Protein AF-A0A081D7R1-F1 (afdb_monomer_lite)

Radius of gyration: 16.39 Å; chains: 1; bounding box: 36×34×43 Å

pLDDT: mean 78.3, std 13.68, range [42.81, 93.12]

Structure (mmCIF, N/CA/C/O backbone):
data_AF-A0A081D7R1-F1
#
_entry.id   AF-A0A081D7R1-F1
#
loop_
_atom_site.group_PDB
_atom_site.id
_atom_site.type_symbol
_atom_site.label_atom_id
_atom_site.label_alt_id
_atom_site.label_comp_id
_atom_site.label_asym_id
_atom_site.label_entity_id
_atom_site.label_seq_id
_atom_site.pdbx_PDB_ins_code
_atom_site.Cartn_x
_atom_site.Cartn_y
_atom_site.Cartn_z
_atom_site.occupancy
_atom_site.B_iso_or_equiv
_atom_site.auth_seq_id
_atom_site.auth_comp_id
_atom_site.auth_asym_id
_atom_site.auth_atom_id
_atom_site.pdbx_PDB_model_num
ATOM 1 N N . MET A 1 1 ? 10.342 -3.422 -23.178 1.00 48.56 1 MET A N 1
ATOM 2 C CA . MET A 1 1 ? 8.946 -3.337 -22.702 1.00 48.56 1 MET A CA 1
ATOM 3 C C . MET A 1 1 ? 8.989 -3.183 -21.200 1.00 48.56 1 MET A C 1
ATOM 5 O O . MET A 1 1 ? 9.803 -3.851 -20.579 1.00 48.56 1 MET A O 1
ATOM 9 N N . THR A 1 2 ? 8.182 -2.284 -20.648 1.00 60.28 2 THR A N 1
ATOM 10 C CA . THR A 1 2 ? 8.128 -2.038 -19.205 1.00 60.28 2 THR A CA 1
ATOM 11 C C . THR A 1 2 ? 6.995 -2.868 -18.623 1.00 60.28 2 THR A C 1
ATOM 13 O O . THR A 1 2 ? 5.867 -2.760 -19.097 1.00 60.28 2 THR A O 1
ATOM 16 N N . ILE A 1 3 ? 7.300 -3.715 -17.644 1.00 65.94 3 ILE A N 1
ATOM 17 C CA . ILE A 1 3 ? 6.294 -4.474 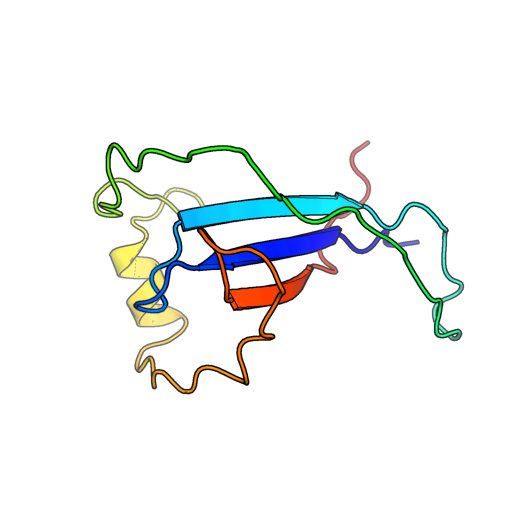-16.897 1.00 65.94 3 ILE A CA 1
ATOM 18 C C . ILE A 1 3 ? 5.798 -3.544 -15.786 1.00 65.94 3 ILE A C 1
ATOM 20 O O . ILE A 1 3 ? 6.608 -3.171 -14.934 1.00 65.94 3 ILE A O 1
ATOM 24 N N . PRO A 1 4 ? 4.526 -3.109 -15.792 1.00 75.31 4 PRO A N 1
ATOM 25 C CA . PRO A 1 4 ? 4.030 -2.261 -14.725 1.00 75.31 4 PRO A CA 1
ATOM 26 C C . PRO A 1 4 ? 3.907 -3.083 -13.442 1.00 75.31 4 PRO A C 1
ATOM 28 O O . PRO A 1 4 ? 3.397 -4.208 -13.433 1.00 75.31 4 PRO A O 1
ATOM 31 N N . GLN A 1 5 ? 4.377 -2.497 -12.349 1.00 83.62 5 GLN A N 1
ATOM 32 C CA . GLN A 1 5 ? 4.140 -3.009 -11.011 1.00 83.62 5 GLN A CA 1
ATOM 33 C C . GLN A 1 5 ? 2.856 -2.374 -10.483 1.00 83.62 5 GLN A C 1
ATOM 35 O O . GLN A 1 5 ? 2.720 -1.153 -10.456 1.00 83.62 5 GLN A O 1
ATOM 40 N N . LEU A 1 6 ? 1.911 -3.203 -10.066 1.00 85.81 6 LEU A N 1
ATOM 41 C CA . LEU A 1 6 ? 0.748 -2.797 -9.298 1.00 85.81 6 LEU A CA 1
ATOM 42 C C . LEU A 1 6 ? 1.130 -2.781 -7.817 1.00 85.81 6 LEU A C 1
ATOM 44 O O . LEU A 1 6 ? 1.679 -3.756 -7.310 1.00 85.81 6 LEU A O 1
ATOM 48 N N . ILE A 1 7 ? 0.840 -1.680 -7.138 1.00 90.00 7 ILE A N 1
ATOM 49 C CA . ILE A 1 7 ? 1.002 -1.509 -5.697 1.00 90.00 7 ILE A CA 1
ATOM 50 C C . ILE A 1 7 ? -0.398 -1.450 -5.093 1.00 90.00 7 ILE A C 1
ATOM 52 O O . ILE A 1 7 ? -1.229 -0.643 -5.520 1.00 90.00 7 ILE A O 1
ATOM 56 N N . ILE A 1 8 ? -0.654 -2.309 -4.108 1.00 91.19 8 ILE A N 1
ATOM 57 C CA . ILE A 1 8 ? -1.929 -2.386 -3.397 1.00 91.19 8 ILE A CA 1
ATOM 58 C C . ILE A 1 8 ? -1.686 -1.992 -1.950 1.00 91.19 8 ILE A C 1
ATOM 60 O O . ILE A 1 8 ? -0.967 -2.667 -1.221 1.00 91.19 8 ILE A O 1
ATOM 64 N N . SER A 1 9 ? -2.290 -0.888 -1.533 1.00 93.00 9 SER A N 1
ATOM 65 C CA . SER A 1 9 ? -2.241 -0.425 -0.148 1.00 93.00 9 SER A CA 1
ATOM 66 C C . SER A 1 9 ? -3.541 -0.783 0.561 1.00 93.00 9 SER A C 1
ATOM 68 O O . SER A 1 9 ? -4.611 -0.474 0.039 1.00 93.00 9 SER A O 1
ATOM 70 N N . TYR A 1 10 ? -3.444 -1.394 1.739 1.00 93.12 10 TYR A N 1
ATOM 71 C CA . TYR A 1 10 ? -4.569 -1.804 2.579 1.00 93.12 10 TYR A CA 1
ATOM 72 C C . TYR A 1 10 ? -4.682 -0.885 3.790 1.00 93.12 10 TYR A C 1
ATOM 74 O O . TYR A 1 10 ? -3.677 -0.581 4.441 1.00 93.12 10 TYR A O 1
ATOM 82 N N . PHE A 1 11 ? -5.907 -0.465 4.098 1.00 92.25 11 PHE A N 1
ATOM 83 C CA . PHE A 1 11 ? -6.181 0.475 5.174 1.00 92.25 11 PHE A CA 1
ATOM 84 C C . PHE A 1 11 ? -7.229 -0.061 6.146 1.00 92.25 11 PHE A C 1
ATOM 86 O O . PHE A 1 11 ? -8.174 -0.748 5.752 1.00 92.25 11 PHE A O 1
ATOM 93 N N . ASP A 1 12 ? -7.063 0.298 7.417 1.00 91.12 12 ASP A N 1
ATOM 94 C CA . ASP A 1 12 ? -8.021 -0.006 8.480 1.00 91.12 12 ASP A CA 1
ATOM 95 C C . ASP A 1 12 ? -9.308 0.840 8.365 1.00 91.12 12 ASP A C 1
ATOM 97 O O . ASP A 1 12 ? -9.458 1.701 7.492 1.00 91.12 12 ASP A O 1
ATOM 101 N N . GLN A 1 13 ? -10.248 0.638 9.292 1.00 91.31 13 GLN A N 1
ATOM 102 C CA . GLN A 1 13 ? -11.503 1.400 9.368 1.00 91.31 13 GLN A CA 1
ATOM 103 C C . GLN A 1 13 ? -11.301 2.921 9.500 1.00 91.31 13 GLN A C 1
ATOM 105 O O . GLN A 1 13 ? -12.149 3.698 9.056 1.00 91.31 13 GLN A O 1
ATOM 110 N N . ASN A 1 14 ? -10.170 3.341 10.068 1.00 91.00 14 ASN A N 1
ATOM 111 C CA . ASN A 1 14 ? -9.789 4.735 10.278 1.00 91.00 14 ASN A CA 1
ATOM 112 C C . ASN A 1 14 ? -8.992 5.317 9.097 1.00 91.00 14 ASN A C 1
ATOM 114 O O . ASN A 1 14 ? -8.592 6.479 9.150 1.00 91.00 14 ASN A O 1
ATOM 118 N N . LYS A 1 15 ? -8.804 4.544 8.016 1.00 89.31 15 LYS A N 1
ATOM 119 C CA . LYS A 1 15 ? -8.016 4.895 6.825 1.00 89.31 15 LYS A CA 1
ATOM 120 C C . LYS A 1 15 ? -6.516 5.059 7.108 1.00 89.31 15 LYS A C 1
ATOM 122 O O . LYS A 1 15 ? -5.828 5.771 6.375 1.00 89.31 15 LYS A O 1
ATOM 127 N N . ASN A 1 16 ? -5.992 4.385 8.129 1.00 90.06 16 ASN A N 1
ATOM 128 C CA . ASN A 1 16 ? -4.553 4.266 8.353 1.00 90.06 16 ASN A CA 1
ATOM 129 C C . ASN A 1 16 ? -3.979 3.158 7.471 1.00 90.06 16 ASN A C 1
ATOM 131 O O . ASN A 1 16 ? -4.596 2.106 7.326 1.00 90.06 16 ASN A O 1
ATOM 135 N N . LEU A 1 17 ? -2.797 3.383 6.894 1.00 89.56 17 LEU A N 1
ATOM 136 C CA . LEU A 1 17 ? -2.095 2.368 6.108 1.00 89.56 17 LEU A CA 1
ATOM 137 C C . LEU A 1 17 ? -1.614 1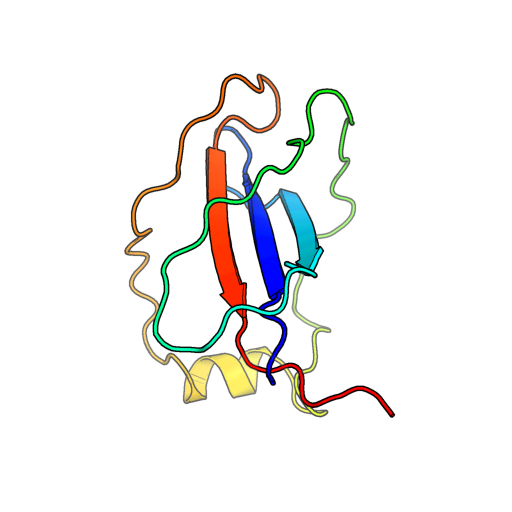.242 7.031 1.00 89.56 17 LEU A C 1
ATOM 139 O O . LEU A 1 17 ? -0.866 1.507 7.970 1.00 89.56 17 LEU A O 1
ATOM 143 N N . VAL A 1 18 ? -2.010 0.005 6.734 1.00 91.81 18 VAL A N 1
ATOM 144 C CA . VAL A 1 18 ? -1.624 -1.183 7.514 1.00 91.81 18 VAL A CA 1
ATOM 145 C C . VAL A 1 18 ? -0.635 -2.054 6.750 1.00 91.81 18 VAL A C 1
ATOM 147 O O . VAL A 1 18 ? 0.319 -2.568 7.329 1.00 91.81 18 VAL A O 1
ATOM 150 N N . TRP A 1 19 ? -0.846 -2.212 5.443 1.00 92.31 19 TRP A N 1
ATOM 151 C CA . TRP A 1 19 ? -0.039 -3.103 4.618 1.00 92.31 19 TRP A CA 1
ATOM 152 C C . TRP A 1 19 ? 0.093 -2.597 3.192 1.00 92.31 19 TRP A C 1
ATOM 154 O O . TRP A 1 19 ? -0.801 -1.930 2.667 1.00 92.31 19 TRP A O 1
ATOM 164 N N . VAL A 1 20 ? 1.208 -2.952 2.562 1.00 91.06 20 VAL A N 1
ATOM 165 C CA . VAL A 1 20 ? 1.454 -2.713 1.144 1.00 91.06 20 VAL A CA 1
ATOM 166 C C . VAL A 1 20 ? 1.885 -4.026 0.517 1.00 91.06 20 VAL A C 1
ATOM 168 O O . VAL A 1 20 ? 2.869 -4.627 0.937 1.00 91.06 20 VAL A O 1
ATOM 171 N N . ASP A 1 21 ? 1.151 -4.438 -0.506 1.00 90.62 21 ASP A N 1
ATOM 172 C CA . ASP A 1 21 ? 1.478 -5.579 -1.347 1.00 90.62 21 ASP A CA 1
ATOM 173 C C . ASP A 1 21 ? 1.825 -5.107 -2.766 1.00 90.62 21 ASP A C 1
ATOM 175 O O . ASP A 1 21 ? 1.527 -3.971 -3.158 1.00 90.62 21 ASP A O 1
ATOM 179 N N . TYR A 1 22 ? 2.462 -5.971 -3.549 1.00 88.88 22 TYR A N 1
ATOM 180 C CA . TYR A 1 22 ? 2.810 -5.677 -4.930 1.00 88.88 22 TYR A CA 1
ATOM 181 C C . TYR A 1 22 ? 2.583 -6.872 -5.852 1.00 88.88 22 TYR A C 1
ATOM 183 O O . TYR A 1 22 ? 2.826 -8.023 -5.506 1.00 88.88 22 TYR A O 1
ATOM 191 N N . ASN A 1 23 ? 2.177 -6.584 -7.086 1.00 85.38 23 ASN A N 1
ATOM 192 C CA . ASN A 1 23 ? 2.028 -7.587 -8.130 1.00 85.38 23 ASN A CA 1
ATOM 193 C C . ASN A 1 23 ? 2.603 -7.064 -9.450 1.00 85.38 23 ASN A C 1
ATOM 195 O O . ASN A 1 23 ? 2.364 -5.925 -9.843 1.00 85.38 23 ASN A O 1
ATOM 199 N N . PHE A 1 24 ? 3.374 -7.894 -10.145 1.00 80.94 24 PHE A N 1
ATOM 200 C CA . PHE A 1 24 ? 3.837 -7.589 -11.492 1.00 80.94 24 PHE A CA 1
ATOM 201 C C . PHE A 1 24 ? 2.807 -8.063 -12.508 1.00 80.94 24 PHE A C 1
ATOM 203 O O . PHE A 1 24 ? 2.525 -9.258 -12.597 1.00 80.94 24 PHE A O 1
ATOM 210 N N . VAL A 1 25 ? 2.3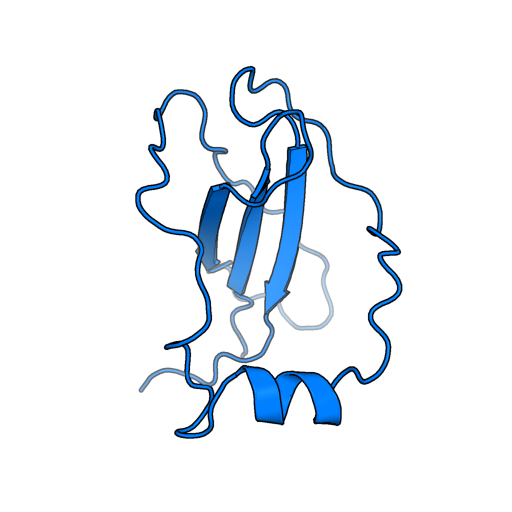12 -7.151 -13.343 1.00 76.19 25 VAL A N 1
ATOM 211 C CA . VAL A 1 25 ? 1.436 -7.524 -14.458 1.00 76.19 25 VAL A CA 1
ATOM 212 C C . VAL A 1 25 ? 2.307 -8.133 -15.557 1.00 76.19 25 VAL A C 1
ATOM 214 O O . VAL A 1 25 ? 2.820 -7.431 -16.424 1.00 76.19 25 VAL A O 1
ATOM 217 N N . LYS A 1 26 ? 2.545 -9.448 -15.461 1.00 67.50 26 LYS A N 1
ATOM 218 C CA . LYS A 1 26 ? 3.507 -10.196 -16.294 1.00 67.50 26 LYS A CA 1
ATOM 219 C C . LYS A 1 26 ? 3.163 -10.203 -17.782 1.00 67.50 26 LYS A C 1
ATOM 221 O O . LYS A 1 26 ? 4.062 -10.379 -18.604 1.00 67.50 26 LYS A O 1
ATOM 226 N N . ASP A 1 27 ? 1.897 -10.007 -18.129 1.00 62.81 27 ASP A N 1
ATOM 227 C CA . ASP A 1 27 ? 1.477 -9.995 -19.520 1.00 62.81 27 ASP A CA 1
ATOM 228 C C . ASP A 1 27 ? 1.980 -8.727 -20.204 1.00 62.81 27 ASP A C 1
ATOM 230 O O . ASP A 1 27 ? 1.589 -7.601 -19.895 1.00 62.81 27 ASP A O 1
ATOM 234 N N . ALA A 1 28 ? 2.910 -8.930 -21.134 1.00 53.78 28 ALA A N 1
ATOM 235 C CA . ALA A 1 28 ? 3.555 -7.869 -21.877 1.00 53.78 28 ALA A CA 1
ATOM 236 C C . ALA A 1 28 ? 2.536 -7.166 -22.788 1.00 53.78 28 ALA A C 1
ATOM 238 O O . ALA A 1 28 ? 2.276 -7.572 -23.923 1.00 53.78 28 ALA A O 1
ATOM 239 N N . VAL A 1 29 ? 1.951 -6.085 -22.284 1.00 56.44 29 VAL A N 1
ATOM 240 C CA . VAL A 1 29 ? 1.033 -5.236 -23.037 1.00 56.44 29 VAL A CA 1
ATOM 241 C C . VAL A 1 29 ? 1.820 -4.480 -24.109 1.00 56.44 29 VAL A C 1
ATOM 243 O O . VAL A 1 29 ? 2.744 -3.719 -23.815 1.00 56.44 29 VAL A O 1
ATOM 246 N N . ARG A 1 30 ? 1.425 -4.629 -25.383 1.00 58.91 30 ARG A N 1
ATOM 247 C CA . ARG A 1 30 ? 1.802 -3.640 -26.406 1.00 58.91 30 ARG A CA 1
ATOM 248 C C . ARG A 1 30 ? 1.278 -2.280 -25.923 1.00 58.91 30 ARG A C 1
ATOM 250 O O . ARG A 1 30 ? 0.079 -2.216 -25.662 1.00 58.91 30 ARG A O 1
ATOM 257 N N . PRO A 1 31 ? 2.085 -1.203 -25.874 1.00 55.53 31 PRO A N 1
ATOM 258 C CA . PRO A 1 31 ? 1.739 0.073 -25.221 1.00 55.53 31 PRO A CA 1
ATOM 259 C C . PRO A 1 31 ? 0.386 0.719 -25.588 1.00 55.53 31 PRO A C 1
ATOM 261 O O . PRO A 1 31 ? -0.050 1.646 -24.918 1.00 55.53 31 PRO A O 1
ATOM 264 N N . GLN A 1 32 ? -0.282 0.258 -26.650 1.00 55.12 32 GLN A N 1
ATOM 265 C CA . GLN A 1 32 ? -1.535 0.795 -27.184 1.00 55.12 32 GLN A CA 1
ATOM 266 C C . GLN A 1 32 ? -2.812 0.011 -26.808 1.00 55.12 32 GLN A C 1
ATOM 268 O O . GLN A 1 32 ? -3.877 0.345 -27.323 1.00 55.12 32 GLN A O 1
ATOM 273 N N . ARG A 1 33 ? -2.773 -1.020 -25.945 1.00 60.94 33 ARG A N 1
ATOM 274 C CA . ARG A 1 33 ? -3.993 -1.754 -25.534 1.00 60.94 33 ARG A CA 1
ATOM 275 C C . ARG A 1 33 ? -4.225 -1.740 -24.025 1.00 60.94 33 ARG A C 1
ATOM 277 O O . ARG A 1 33 ? -3.311 -1.975 -23.250 1.00 60.94 33 ARG A O 1
ATOM 284 N N . LYS A 1 34 ? -5.478 -1.507 -23.620 1.00 68.44 34 LYS A N 1
ATOM 285 C CA . LYS A 1 34 ? -5.942 -1.749 -22.247 1.00 68.44 34 LYS A CA 1
ATOM 286 C C . LYS A 1 34 ? -6.079 -3.259 -22.047 1.00 68.44 34 LYS A C 1
ATOM 288 O O . LYS A 1 34 ? -6.636 -3.928 -22.916 1.00 68.44 34 LYS A O 1
ATOM 293 N N . GLN A 1 35 ? -5.584 -3.773 -20.930 1.00 69.50 35 GLN A N 1
ATOM 294 C CA . GLN A 1 35 ? -5.704 -5.178 -20.555 1.00 69.50 35 GLN A CA 1
ATOM 295 C C . GLN A 1 35 ? -6.304 -5.274 -19.150 1.00 69.50 35 GLN A C 1
ATOM 297 O O . GLN A 1 35 ? -5.953 -4.491 -18.268 1.00 69.50 35 GLN A O 1
ATOM 302 N N . ASN A 1 36 ? -7.217 -6.228 -18.972 1.00 78.38 36 ASN A N 1
ATOM 303 C CA . ASN A 1 36 ? -7.754 -6.578 -17.664 1.00 78.38 36 ASN A CA 1
ATOM 304 C C . ASN A 1 36 ? -6.729 -7.424 -16.904 1.00 78.38 36 ASN A C 1
ATOM 306 O O . ASN A 1 36 ? -5.993 -8.205 -17.507 1.00 78.38 36 ASN A O 1
ATOM 310 N N . PHE A 1 37 ? -6.707 -7.286 -15.587 1.00 78.75 37 PHE A N 1
ATOM 311 C CA . PHE A 1 37 ? -5.897 -8.109 -14.702 1.00 78.75 37 PHE A CA 1
ATOM 312 C C . PHE A 1 37 ? -6.755 -8.570 -13.530 1.00 78.75 37 PHE A C 1
ATOM 314 O O . PHE A 1 37 ? -7.720 -7.903 -13.154 1.00 78.75 37 PHE A O 1
ATOM 321 N N . GLU A 1 38 ? -6.371 -9.699 -12.954 1.00 82.94 38 GLU A N 1
ATOM 322 C CA . GLU A 1 38 ? -6.987 -10.259 -11.761 1.00 82.94 38 GLU A CA 1
ATOM 323 C C . GLU A 1 38 ? -5.914 -10.409 -10.686 1.00 82.94 38 GLU A C 1
ATOM 325 O O . GLU A 1 38 ? -4.755 -10.718 -10.974 1.00 82.94 38 GLU A O 1
ATOM 330 N N . PHE A 1 39 ? -6.291 -10.150 -9.441 1.00 83.38 39 PHE A N 1
ATOM 331 C CA . PHE A 1 39 ? -5.429 -10.337 -8.286 1.00 83.38 39 PHE A CA 1
ATOM 332 C C . PHE A 1 39 ? -6.291 -10.696 -7.080 1.00 83.38 39 PHE A C 1
ATOM 334 O O . PHE A 1 39 ? -7.401 -10.187 -6.925 1.00 83.38 39 PHE A O 1
ATOM 341 N N . ASN A 1 40 ? -5.769 -11.574 -6.230 1.00 86.69 40 ASN A N 1
ATOM 342 C CA . ASN A 1 40 ? -6.437 -11.937 -4.991 1.00 86.69 40 ASN A CA 1
ATOM 343 C C . ASN A 1 40 ? -6.109 -10.886 -3.934 1.00 86.69 40 ASN A C 1
ATOM 345 O O . ASN A 1 40 ? -4.939 -10.593 -3.689 1.00 86.69 40 ASN A O 1
ATOM 349 N N . LEU A 1 41 ? -7.149 -10.316 -3.332 1.00 87.00 41 LEU A N 1
ATOM 350 C CA . LEU A 1 41 ? -7.000 -9.430 -2.188 1.00 87.00 41 LEU A CA 1
ATOM 351 C C . LEU A 1 41 ? -6.660 -10.237 -0.937 1.00 87.00 41 LEU A C 1
ATOM 353 O O . LEU A 1 41 ? -7.053 -11.395 -0.798 1.00 87.00 41 LEU A O 1
ATOM 357 N N . LEU A 1 42 ? -5.977 -9.587 -0.002 1.00 84.75 42 LEU A N 1
ATOM 358 C CA . LEU A 1 42 ? -5.825 -10.098 1.352 1.00 84.75 42 LEU A CA 1
ATOM 359 C C . LEU A 1 42 ? -7.216 -10.243 1.989 1.00 84.75 42 LEU A C 1
ATOM 361 O O . LEU A 1 42 ? -7.990 -9.285 1.964 1.00 84.75 42 LEU A O 1
ATOM 365 N N . THR A 1 43 ? -7.537 -11.406 2.557 1.00 75.69 43 THR A N 1
ATOM 366 C CA . THR A 1 43 ? -8.823 -11.657 3.235 1.00 75.69 43 THR A CA 1
ATOM 367 C C . THR A 1 43 ? -8.648 -11.789 4.747 1.00 75.69 43 THR A C 1
ATOM 369 O O . THR A 1 43 ? -9.190 -10.972 5.484 1.00 75.69 43 THR A O 1
ATOM 372 N N . ASP A 1 44 ? -7.824 -12.736 5.209 1.00 71.19 44 ASP A N 1
ATOM 373 C CA . ASP A 1 44 ? -7.903 -13.230 6.598 1.00 71.19 44 ASP A CA 1
ATOM 374 C C . ASP A 1 44 ? -6.582 -13.164 7.385 1.00 71.19 44 ASP A C 1
ATOM 376 O O . ASP A 1 44 ? -6.449 -13.776 8.444 1.00 71.19 44 ASP A O 1
ATOM 380 N N . ALA A 1 45 ? -5.575 -12.449 6.881 1.00 78.44 45 ALA A N 1
ATOM 381 C CA . ALA A 1 45 ? -4.322 -12.281 7.611 1.00 78.44 45 ALA A CA 1
ATOM 382 C C . ALA A 1 45 ? -4.451 -11.143 8.627 1.00 78.44 45 ALA A C 1
ATOM 384 O O . ALA A 1 45 ? -4.615 -9.987 8.242 1.00 78.44 45 ALA A O 1
ATOM 385 N N . GLU A 1 46 ? -4.333 -11.451 9.915 1.00 83.56 46 GLU A N 1
ATOM 386 C CA . GLU A 1 46 ? -4.230 -10.422 10.945 1.00 83.56 46 GLU A CA 1
ATOM 387 C C . GLU A 1 46 ? -2.824 -9.805 10.91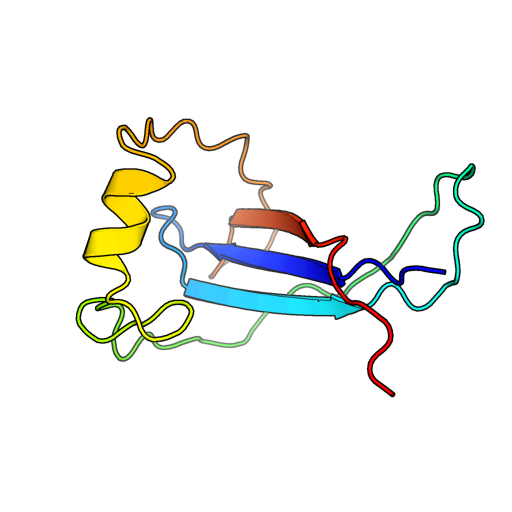9 1.00 83.56 46 GLU A C 1
ATOM 389 O O . GLU A 1 46 ? -1.820 -10.456 11.213 1.00 83.56 46 GLU A O 1
ATOM 394 N N . ILE A 1 47 ? -2.750 -8.535 10.531 1.00 88.44 47 ILE A N 1
ATOM 395 C CA . ILE A 1 47 ? -1.512 -7.759 10.487 1.00 88.44 47 ILE A CA 1
ATOM 396 C C . ILE A 1 47 ? -1.413 -6.925 11.755 1.00 88.44 47 ILE A C 1
ATOM 398 O O . ILE A 1 47 ? -2.183 -5.985 11.962 1.00 88.44 47 ILE A O 1
ATOM 402 N N . ASN A 1 48 ? -0.419 -7.250 12.578 1.00 88.12 48 ASN A N 1
ATOM 403 C CA . ASN A 1 48 ? -0.080 -6.478 13.761 1.00 88.12 48 ASN A CA 1
ATOM 404 C C . ASN A 1 48 ? 1.013 -5.450 13.430 1.00 88.12 48 ASN A C 1
ATOM 406 O O . ASN A 1 48 ? 2.148 -5.811 13.105 1.00 88.12 48 ASN A O 1
ATOM 410 N N . VAL A 1 49 ? 0.677 -4.163 13.517 1.00 86.62 49 VAL A N 1
ATOM 411 C CA . VAL A 1 49 ? 1.627 -3.070 13.281 1.00 86.62 49 VAL A CA 1
ATOM 412 C C . VAL A 1 49 ? 2.500 -2.892 14.521 1.00 86.62 49 VAL A C 1
ATOM 414 O O . VAL A 1 49 ? 2.060 -2.352 15.531 1.00 86.62 49 VAL A O 1
ATOM 417 N N . LEU A 1 50 ? 3.761 -3.318 14.436 1.00 89.69 50 LEU A N 1
ATOM 418 C CA . LEU A 1 50 ? 4.719 -3.178 15.540 1.00 89.69 50 LEU A CA 1
ATOM 419 C C . LEU A 1 50 ? 5.240 -1.742 15.692 1.00 89.69 50 LEU A C 1
ATOM 421 O O . LEU A 1 50 ? 5.524 -1.295 16.801 1.00 89.69 50 LEU A O 1
ATOM 425 N N . ASN A 1 51 ? 5.414 -1.034 14.574 1.00 87.94 51 ASN A N 1
ATOM 426 C CA . ASN A 1 51 ? 5.944 0.325 14.528 1.00 87.94 51 ASN A CA 1
ATOM 427 C C . ASN A 1 51 ? 5.553 0.987 13.191 1.00 87.94 51 ASN A C 1
ATOM 429 O O . ASN A 1 51 ? 5.608 0.338 12.147 1.00 87.94 51 ASN A O 1
ATOM 433 N N . ASN A 1 52 ? 5.159 2.261 13.221 1.00 86.19 52 ASN A N 1
ATOM 434 C CA . ASN A 1 52 ? 4.816 3.073 12.046 1.00 86.19 52 ASN A CA 1
ATOM 435 C C . ASN A 1 52 ? 5.625 4.386 11.954 1.00 86.19 52 ASN A C 1
ATOM 437 O O . ASN A 1 52 ? 5.297 5.264 11.154 1.00 86.19 52 ASN A O 1
ATOM 441 N N . ASP A 1 53 ? 6.664 4.534 12.775 1.00 89.44 53 ASP A N 1
ATOM 442 C CA . ASP A 1 53 ? 7.565 5.677 12.778 1.00 89.44 53 ASP A CA 1
ATOM 443 C C . ASP A 1 53 ? 8.462 5.663 11.533 1.00 89.44 53 ASP A C 1
ATOM 445 O O . ASP A 1 53 ? 9.093 4.665 11.185 1.00 89.44 53 ASP A O 1
ATOM 449 N N . MET A 1 54 ? 8.534 6.816 10.870 1.00 86.06 54 MET A N 1
ATOM 450 C CA . MET A 1 54 ? 9.343 7.033 9.672 1.00 86.06 54 MET A CA 1
ATOM 451 C C . MET A 1 54 ? 10.596 7.878 9.941 1.00 86.06 54 MET A C 1
ATOM 453 O O . MET A 1 54 ? 11.257 8.302 8.988 1.00 86.06 54 MET A O 1
ATOM 457 N N . SER A 1 55 ? 10.917 8.165 11.208 1.00 87.50 55 SER A N 1
ATOM 458 C CA . SER A 1 55 ? 12.082 8.964 11.618 1.00 87.50 55 SER A CA 1
ATOM 459 C C . SER A 1 55 ? 13.398 8.437 11.036 1.00 87.50 55 SER A C 1
ATOM 461 O O . SER A 1 55 ? 14.228 9.223 10.583 1.00 87.50 55 SER A O 1
ATOM 463 N N . ASN A 1 56 ? 13.535 7.111 10.958 1.00 87.50 56 ASN A N 1
ATOM 464 C CA . ASN A 1 56 ? 14.714 6.411 10.446 1.00 87.50 56 ASN A CA 1
ATOM 465 C C . ASN A 1 56 ? 14.525 5.862 9.020 1.00 87.50 56 ASN A C 1
ATOM 467 O O . ASN A 1 56 ? 15.203 4.918 8.615 1.00 87.50 56 ASN A O 1
ATOM 471 N N . CYS A 1 57 ? 13.601 6.428 8.239 1.00 86.62 57 CYS A N 1
ATOM 472 C CA . CYS A 1 57 ? 13.462 6.096 6.823 1.00 86.62 57 CYS A CA 1
ATOM 473 C C . CYS A 1 57 ? 14.344 7.013 5.969 1.00 86.62 57 CYS A C 1
ATOM 475 O O . CYS A 1 57 ? 14.317 8.236 6.125 1.00 86.62 57 CYS A O 1
ATOM 477 N N . TYR A 1 58 ? 15.068 6.431 5.012 1.00 87.62 58 TYR A N 1
ATOM 478 C CA . TYR A 1 58 ? 15.967 7.157 4.116 1.00 87.62 58 TYR A CA 1
ATOM 479 C C . TYR A 1 58 ? 15.595 6.903 2.656 1.00 87.62 58 TYR A C 1
ATOM 481 O O . TYR A 1 58 ? 15.321 5.772 2.261 1.00 87.62 58 TYR A O 1
ATOM 489 N N . VAL A 1 59 ? 15.617 7.958 1.845 1.00 80.88 59 VAL A N 1
ATOM 490 C CA . VAL A 1 59 ? 15.393 7.906 0.397 1.00 80.88 59 VAL A CA 1
ATOM 491 C C . VAL A 1 59 ? 16.690 8.319 -0.283 1.00 80.88 59 VAL A C 1
ATOM 493 O O . VAL A 1 59 ? 17.139 9.453 -0.126 1.00 80.88 59 VAL A O 1
ATOM 496 N N . ASN A 1 60 ? 17.316 7.394 -1.015 1.00 83.06 60 ASN A N 1
ATOM 497 C CA . ASN A 1 60 ? 18.613 7.605 -1.675 1.00 83.06 60 ASN A CA 1
ATOM 498 C C . ASN A 1 60 ? 19.701 8.156 -0.728 1.00 83.06 60 ASN A C 1
ATOM 500 O O . ASN A 1 60 ? 20.477 9.031 -1.100 1.00 83.06 60 ASN A O 1
ATOM 504 N N . GLY A 1 61 ? 19.729 7.666 0.517 1.00 86.62 61 GLY A N 1
ATOM 505 C CA . GLY A 1 61 ? 20.701 8.072 1.540 1.00 86.62 61 GLY A CA 1
ATOM 506 C C . GLY A 1 61 ? 20.366 9.367 2.288 1.00 86.62 61 GLY A C 1
ATOM 507 O O . GLY A 1 61 ? 21.091 9.729 3.209 1.00 86.62 61 GLY A O 1
ATOM 508 N N . LEU A 1 62 ? 19.270 10.051 1.946 1.00 86.62 62 LEU A N 1
ATOM 509 C CA . LEU A 1 62 ? 18.818 11.254 2.648 1.00 86.62 62 LEU A CA 1
ATOM 510 C C . LEU A 1 62 ? 17.647 10.943 3.586 1.00 86.62 62 LEU A C 1
ATOM 512 O O . LEU A 1 62 ? 16.787 10.139 3.213 1.00 86.62 62 LEU A O 1
ATOM 516 N N . PRO A 1 63 ? 17.559 11.587 4.767 1.00 88.69 63 PRO A N 1
ATOM 517 C CA . PRO A 1 63 ? 16.411 11.436 5.651 1.00 88.69 63 PRO A CA 1
ATOM 518 C C . PRO A 1 63 ? 15.102 11.743 4.920 1.00 88.69 63 PRO A C 1
ATOM 520 O O . PRO A 1 63 ? 14.972 12.765 4.240 1.00 88.69 63 PRO A O 1
ATOM 523 N N . ASN A 1 64 ? 14.103 10.876 5.085 1.00 85.38 64 ASN A N 1
ATOM 524 C CA . ASN A 1 64 ? 12.805 11.023 4.429 1.00 85.38 64 ASN A CA 1
ATOM 525 C C . ASN A 1 64 ? 12.151 12.381 4.741 1.00 85.38 64 ASN A C 1
ATOM 527 O O . ASN A 1 64 ? 11.528 12.974 3.864 1.00 85.38 64 ASN A O 1
ATOM 531 N N . GLN A 1 65 ? 12.335 12.915 5.953 1.00 84.31 65 GLN A N 1
ATOM 532 C CA . GLN A 1 65 ? 11.803 14.227 6.338 1.00 84.31 65 GLN A CA 1
ATOM 533 C C . GLN A 1 65 ? 12.331 15.372 5.455 1.00 84.31 65 GLN A C 1
ATOM 535 O O . GLN A 1 65 ? 11.565 16.265 5.084 1.00 84.31 65 GLN A O 1
ATOM 540 N N . ASP A 1 66 ? 13.611 15.333 5.080 1.00 83.56 66 ASP A N 1
ATOM 541 C CA . ASP A 1 66 ? 14.244 16.372 4.261 1.00 83.56 66 ASP A CA 1
ATOM 542 C C . ASP A 1 66 ? 13.781 16.299 2.806 1.00 83.56 66 ASP A C 1
ATOM 544 O O . ASP A 1 66 ? 13.562 17.323 2.153 1.00 83.56 66 ASP A O 1
ATOM 548 N N . VAL A 1 67 ? 13.598 15.078 2.300 1.00 80.19 67 VAL A N 1
ATOM 549 C CA . VAL A 1 67 ? 13.088 14.828 0.947 1.00 80.19 67 VAL A CA 1
ATOM 550 C C . VAL A 1 67 ? 11.604 15.184 0.857 1.00 80.19 67 VAL A C 1
ATOM 552 O O . VAL A 1 67 ? 11.191 15.860 -0.086 1.00 80.19 67 VAL A O 1
ATOM 555 N N . ALA A 1 68 ? 10.800 14.811 1.855 1.00 78.88 68 ALA A N 1
ATOM 556 C CA . ALA A 1 68 ? 9.359 15.049 1.873 1.00 78.88 68 ALA A CA 1
ATOM 557 C C . ALA A 1 68 ? 9.011 16.539 1.742 1.00 78.88 68 ALA A C 1
ATOM 559 O O . ALA A 1 68 ? 8.138 16.887 0.946 1.00 78.88 68 ALA A O 1
ATOM 560 N N . LYS A 1 69 ? 9.737 17.414 2.454 1.00 76.62 69 LYS A N 1
ATOM 561 C CA . LYS A 1 69 ? 9.557 18.876 2.384 1.00 76.62 69 LYS A CA 1
ATOM 562 C C . LYS A 1 69 ? 9.855 19.448 0.997 1.00 76.62 69 LYS A C 1
ATOM 564 O O . LYS A 1 69 ? 9.228 20.423 0.600 1.00 76.62 69 LYS A O 1
ATOM 569 N N . LYS A 1 70 ? 10.809 18.860 0.268 1.00 77.81 70 LYS A N 1
ATOM 570 C CA . LYS A 1 70 ? 11.218 19.323 -1.067 1.00 77.81 70 LYS A CA 1
ATOM 571 C C . LYS A 1 70 ? 10.267 18.854 -2.164 1.00 77.81 70 LYS A C 1
ATOM 573 O O . LYS A 1 70 ? 9.985 19.615 -3.081 1.00 77.81 70 LYS A O 1
ATOM 578 N N . VAL A 1 71 ? 9.805 17.605 -2.086 1.00 72.44 71 VAL A N 1
ATOM 579 C CA . VAL A 1 71 ? 9.026 16.967 -3.162 1.00 72.44 71 VAL A CA 1
ATOM 580 C C . VAL A 1 71 ? 7.545 17.339 -3.090 1.00 72.44 71 VAL A C 1
ATOM 582 O O . VAL A 1 71 ? 6.937 17.609 -4.120 1.00 72.44 71 VAL A O 1
ATOM 585 N N . VAL A 1 72 ? 6.958 17.382 -1.888 1.00 69.56 72 VAL A N 1
ATOM 586 C CA . VAL A 1 72 ? 5.559 17.795 -1.683 1.00 69.56 72 VAL A CA 1
ATOM 587 C C . VAL A 1 72 ? 5.483 18.702 -0.448 1.00 69.56 72 VAL A C 1
ATOM 589 O O . VAL A 1 72 ? 5.161 18.224 0.643 1.00 69.56 72 VAL A O 1
ATOM 592 N N . PRO A 1 73 ? 5.786 20.007 -0.591 1.00 62.50 73 PRO A N 1
ATOM 593 C CA . PRO A 1 73 ? 5.855 20.945 0.535 1.00 62.50 73 PRO A CA 1
ATOM 594 C C . PRO A 1 73 ? 4.513 21.140 1.255 1.00 62.50 73 PRO A C 1
ATOM 596 O O . PRO A 1 73 ? 4.488 21.471 2.438 1.00 62.50 73 PRO A O 1
ATOM 599 N N . THR A 1 74 ? 3.391 20.896 0.574 1.00 63.47 74 THR A N 1
ATOM 600 C CA . THR A 1 74 ? 2.052 20.928 1.169 1.00 63.47 74 THR A CA 1
ATOM 601 C C . THR A 1 74 ? 1.304 19.665 0.770 1.00 63.47 74 THR A C 1
ATOM 603 O O . THR A 1 74 ? 0.864 19.516 -0.368 1.00 63.47 74 THR A O 1
ATOM 606 N N . ARG A 1 75 ? 1.169 18.726 1.710 1.00 60.84 75 ARG A N 1
ATOM 607 C CA . ARG A 1 75 ? 0.318 17.548 1.528 1.00 60.84 75 ARG A CA 1
ATOM 608 C C . ARG A 1 75 ? -1.116 17.928 1.868 1.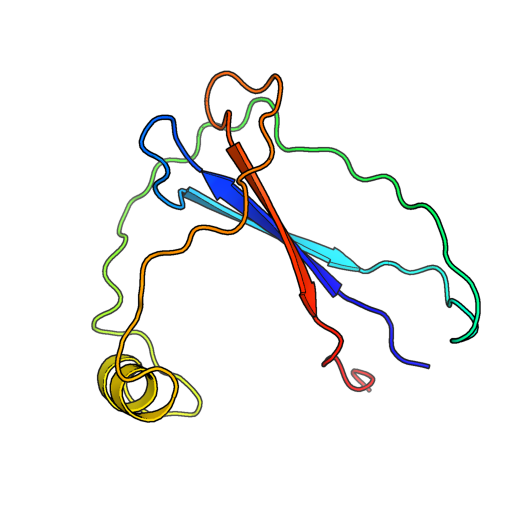00 60.84 75 ARG A C 1
ATOM 610 O O . ARG A 1 75 ? -1.531 17.814 3.016 1.00 60.84 75 ARG A O 1
ATOM 617 N N . ASN A 1 76 ? -1.880 18.360 0.872 1.00 60.50 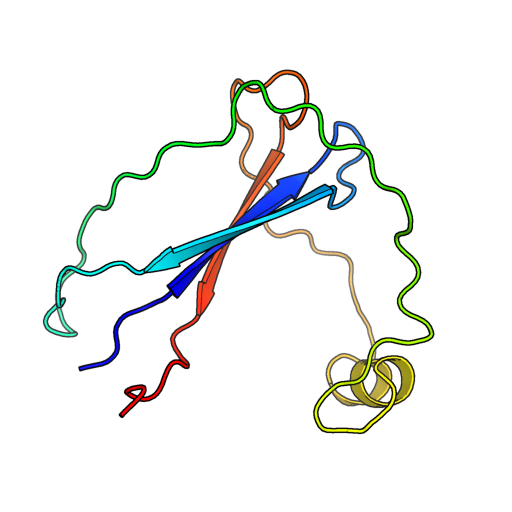76 ASN A N 1
ATOM 618 C CA . ASN A 1 76 ? -3.328 18.321 1.014 1.00 60.50 76 ASN A CA 1
ATOM 619 C C . ASN A 1 76 ? -3.738 16.850 1.003 1.00 60.50 76 ASN A C 1
ATOM 621 O O . ASN A 1 76 ? -3.436 16.128 0.053 1.00 60.50 76 ASN A O 1
ATOM 625 N N . ALA A 1 77 ? -4.387 16.396 2.074 1.00 59.09 77 ALA A N 1
ATOM 626 C CA . ALA A 1 77 ? -4.923 15.047 2.195 1.00 59.09 77 ALA A CA 1
ATOM 627 C C . ALA A 1 77 ? -6.161 14.882 1.294 1.00 59.09 77 ALA A C 1
ATOM 629 O O . ALA A 1 77 ? -7.264 14.586 1.745 1.00 59.09 77 ALA A O 1
ATOM 630 N N . THR A 1 78 ? -6.005 15.132 -0.003 1.00 56.25 78 THR A N 1
ATOM 631 C CA . THR A 1 78 ? -7.007 14.794 -1.002 1.00 56.25 78 THR A CA 1
ATOM 632 C C . THR A 1 78 ? -6.821 13.312 -1.289 1.00 56.25 78 THR A C 1
ATOM 634 O O . THR A 1 78 ? -6.112 12.923 -2.212 1.00 56.25 78 THR A O 1
ATOM 637 N N . PHE A 1 79 ? -7.384 12.470 -0.421 1.00 57.09 79 PHE A N 1
ATOM 638 C CA . PHE A 1 79 ? -7.437 11.032 -0.649 1.00 57.09 79 PHE A CA 1
ATOM 639 C C . PHE A 1 79 ? -8.331 10.790 -1.865 1.00 57.09 79 PHE A C 1
ATOM 641 O O . PHE A 1 79 ? -9.554 10.714 -1.747 1.00 57.09 79 PHE A O 1
ATOM 648 N N . SER A 1 80 ? -7.726 10.744 -3.051 1.00 58.03 80 SER A N 1
ATOM 649 C CA . SER A 1 80 ? -8.378 10.281 -4.267 1.00 58.03 80 SER A CA 1
ATOM 650 C C . SER A 1 80 ? -8.962 8.896 -3.979 1.00 58.03 80 SER A C 1
ATOM 652 O O . SER A 1 80 ? -8.232 7.955 -3.688 1.00 58.03 80 SER A O 1
ATOM 654 N N . ALA A 1 81 ? -10.296 8.865 -3.937 1.00 68.06 81 ALA A N 1
ATOM 655 C CA . ALA A 1 81 ? -11.206 7.802 -3.513 1.00 68.06 81 ALA A CA 1
ATOM 656 C C . ALA A 1 81 ? -10.560 6.456 -3.136 1.00 68.06 81 ALA A C 1
ATOM 658 O O . ALA A 1 81 ? -10.169 5.691 -4.010 1.00 68.06 81 ALA A O 1
ATOM 659 N N . PHE A 1 82 ? -10.540 6.129 -1.841 1.00 84.94 82 PHE A N 1
ATOM 660 C CA . PHE A 1 82 ? -10.356 4.749 -1.387 1.00 84.94 82 PHE A CA 1
ATOM 661 C C . PHE A 1 82 ? -11.397 3.834 -2.043 1.00 84.94 82 PHE A C 1
ATOM 663 O O . PHE A 1 82 ? -12.581 4.180 -2.088 1.00 84.94 82 PHE A O 1
ATOM 670 N N . GLN A 1 83 ? -10.978 2.663 -2.517 1.00 89.88 83 GLN A N 1
ATOM 671 C CA . GLN A 1 83 ? -11.906 1.628 -2.962 1.00 89.88 83 GLN A CA 1
ATOM 672 C C . GLN A 1 83 ? -12.331 0.800 -1.748 1.00 89.88 83 GLN A C 1
ATOM 674 O O . GLN A 1 83 ? -11.480 0.301 -1.015 1.00 89.88 83 GLN A O 1
ATOM 679 N N . LYS A 1 84 ? -13.641 0.667 -1.519 1.00 91.06 84 LYS A N 1
ATOM 680 C CA . LYS A 1 84 ? -14.167 -0.203 -0.462 1.00 91.06 84 LYS A CA 1
ATOM 681 C C . LYS A 1 84 ? -14.139 -1.663 -0.925 1.00 91.06 84 LYS A C 1
ATOM 683 O O . LYS A 1 84 ? -14.446 -1.933 -2.084 1.00 91.06 84 LYS A O 1
ATOM 688 N N . THR A 1 85 ? -13.797 -2.575 -0.025 1.00 89.31 85 THR A N 1
ATOM 689 C CA . THR A 1 85 ? -13.817 -4.027 -0.242 1.00 89.31 85 THR A CA 1
ATOM 690 C C . THR A 1 85 ? -14.727 -4.706 0.782 1.00 89.31 85 THR A C 1
ATOM 692 O O . THR A 1 85 ? -15.181 -4.071 1.738 1.00 89.31 85 THR A O 1
ATOM 695 N N . ASP A 1 86 ? -14.977 -6.000 0.589 1.00 89.06 86 ASP A N 1
ATOM 696 C CA . ASP A 1 86 ? -15.751 -6.823 1.524 1.00 89.06 86 ASP A CA 1
ATOM 697 C C . ASP A 1 86 ? -14.905 -7.354 2.699 1.00 89.06 86 ASP A C 1
ATOM 699 O O . ASP A 1 86 ? -15.411 -8.084 3.550 1.00 89.06 86 ASP A O 1
ATOM 703 N N . ASN A 1 87 ? -13.619 -6.986 2.781 1.00 87.94 87 ASN A N 1
ATOM 704 C CA . ASN A 1 87 ? -12.760 -7.378 3.894 1.00 87.94 87 ASN A CA 1
ATOM 705 C C . ASN A 1 87 ? -13.164 -6.626 5.180 1.00 87.94 87 ASN A C 1
ATOM 707 O O . ASN A 1 87 ? -13.205 -5.396 5.212 1.00 87.94 87 ASN A O 1
ATOM 711 N N . ALA A 1 88 ? -13.432 -7.367 6.259 1.00 87.56 88 ALA A N 1
ATOM 712 C CA . ALA A 1 88 ? -13.839 -6.799 7.545 1.00 87.56 88 ALA A CA 1
ATOM 713 C C . ALA A 1 88 ? -12.702 -6.080 8.301 1.00 87.56 88 ALA A C 1
ATOM 715 O O . ALA A 1 88 ? -12.956 -5.088 8.990 1.00 87.56 88 ALA A O 1
ATOM 716 N N . LEU A 1 89 ? -11.463 -6.568 8.178 1.00 88.94 89 LEU A N 1
ATOM 717 C CA . LEU A 1 89 ? -10.270 -6.022 8.835 1.00 88.94 89 LEU A CA 1
ATOM 718 C C . LEU A 1 89 ? -9.690 -4.834 8.055 1.00 88.94 89 LEU A C 1
ATOM 720 O O . LEU A 1 89 ? -9.336 -3.814 8.647 1.00 88.94 89 LEU A O 1
ATOM 724 N N . TYR A 1 90 ? -9.653 -4.947 6.724 1.00 91.31 90 TYR A N 1
ATOM 725 C CA . TYR A 1 90 ? -9.078 -3.951 5.812 1.00 91.31 90 TYR A CA 1
ATOM 726 C C . TYR A 1 90 ? -10.094 -3.510 4.750 1.00 91.31 90 TYR A C 1
ATOM 728 O O . TYR A 1 90 ? -9.944 -3.819 3.563 1.00 91.31 90 TYR A O 1
ATOM 736 N N . PRO A 1 91 ? -11.152 -2.784 5.153 1.00 91.50 91 PRO A N 1
ATOM 737 C CA . PRO A 1 91 ? -12.281 -2.470 4.280 1.00 91.50 91 PRO A CA 1
ATOM 738 C C . PRO A 1 91 ? -11.940 -1.492 3.158 1.00 91.50 91 PRO A C 1
ATOM 740 O O . PRO A 1 91 ? -12.768 -1.280 2.275 1.00 91.50 91 PRO A O 1
ATOM 743 N N . TYR A 1 92 ? -10.759 -0.872 3.175 1.00 93.06 92 TYR A N 1
ATOM 744 C CA . TYR A 1 92 ? -10.352 0.101 2.171 1.00 93.06 92 TYR A CA 1
ATOM 745 C C . TYR A 1 92 ? -9.024 -0.290 1.537 1.00 93.06 92 TYR A C 1
ATOM 747 O O . TYR A 1 92 ? -8.068 -0.643 2.226 1.00 93.06 92 TYR A O 1
ATOM 755 N N . ILE A 1 93 ? -8.952 -0.145 0.217 1.00 92.62 93 ILE A N 1
ATOM 756 C CA . ILE A 1 93 ? -7.721 -0.295 -0.550 1.00 92.62 93 ILE A CA 1
ATOM 757 C C . ILE A 1 93 ? -7.453 0.934 -1.419 1.00 92.62 93 ILE A C 1
ATOM 759 O O . ILE A 1 93 ? -8.350 1.731 -1.713 1.00 92.62 93 ILE A O 1
ATOM 763 N N . LYS A 1 94 ? -6.198 1.067 -1.845 1.00 91.69 94 LYS A N 1
ATOM 764 C CA . LYS A 1 94 ? -5.760 1.996 -2.888 1.00 91.69 94 LYS A CA 1
ATOM 765 C C . LYS A 1 94 ? -4.872 1.248 -3.873 1.00 91.69 94 LYS A C 1
ATOM 767 O O . LYS A 1 94 ? -3.936 0.563 -3.461 1.00 91.69 94 LYS A O 1
ATOM 772 N N . LEU A 1 95 ? -5.166 1.407 -5.159 1.00 88.56 95 LEU A N 1
ATOM 773 C CA . LEU A 1 95 ? -4.398 0.820 -6.253 1.00 88.56 95 LEU A CA 1
ATOM 774 C C . LEU A 1 95 ? -3.562 1.892 -6.949 1.00 88.56 95 LEU A C 1
ATOM 776 O O . LEU A 1 95 ? -4.088 2.917 -7.382 1.00 88.56 95 LEU A O 1
ATOM 780 N N . GLU A 1 96 ? -2.263 1.638 -7.081 1.00 87.00 96 GLU A N 1
ATOM 781 C CA . GLU A 1 96 ? -1.326 2.519 -7.776 1.00 87.00 96 GLU A CA 1
ATOM 782 C C . GLU A 1 96 ? -0.463 1.717 -8.748 1.00 87.00 96 GLU A C 1
ATOM 784 O O . GLU A 1 96 ? -0.039 0.603 -8.454 1.00 87.00 96 GLU A O 1
ATOM 789 N N . THR A 1 97 ? -0.187 2.277 -9.923 1.00 83.00 97 THR A N 1
ATOM 790 C CA . THR A 1 97 ? 0.712 1.657 -10.901 1.00 83.00 97 THR A CA 1
ATOM 791 C C . THR A 1 97 ? 2.067 2.341 -10.867 1.00 83.00 97 THR A C 1
ATOM 793 O O . THR A 1 97 ? 2.162 3.546 -11.101 1.00 83.00 97 THR A O 1
ATOM 796 N N . ASN A 1 98 ? 3.122 1.568 -10.653 1.00 79.62 98 ASN A N 1
ATOM 797 C CA . ASN A 1 98 ? 4.495 2.001 -10.818 1.00 79.62 98 ASN A CA 1
ATOM 798 C C . ASN A 1 98 ? 5.023 1.540 -12.186 1.00 79.62 98 ASN A C 1
ATOM 800 O O . ASN A 1 98 ? 5.191 0.348 -12.449 1.00 79.62 98 ASN A O 1
ATOM 804 N N . ALA A 1 99 ? 5.286 2.509 -13.063 1.00 67.12 99 ALA A N 1
ATOM 805 C CA . ALA A 1 99 ? 5.855 2.282 -14.389 1.00 67.12 99 ALA A CA 1
ATOM 806 C C . ALA A 1 99 ? 7.397 2.275 -14.388 1.00 67.12 99 ALA A C 1
ATOM 808 O O . ALA A 1 99 ? 8.005 2.181 -15.449 1.00 67.12 99 ALA A O 1
ATOM 809 N N . TYR A 1 100 ? 8.049 2.402 -13.231 1.00 58.69 100 TYR A N 1
ATOM 810 C CA . TYR A 1 100 ? 9.495 2.582 -13.127 1.00 58.69 100 TYR A CA 1
ATOM 811 C C . TYR A 1 100 ? 10.184 1.333 -12.574 1.00 58.69 100 TYR A C 1
ATOM 813 O O . TYR A 1 100 ? 10.767 1.347 -11.494 1.00 58.69 100 TYR A O 1
ATOM 821 N N . ILE A 1 101 ? 10.132 0.235 -13.329 1.00 55.78 101 ILE A N 1
ATOM 822 C CA . ILE A 1 101 ? 11.074 -0.874 -13.151 1.00 55.78 101 ILE A CA 1
ATOM 823 C C . ILE A 1 101 ? 11.771 -1.078 -14.491 1.00 55.78 101 ILE A C 1
ATOM 825 O O . ILE A 1 101 ? 11.277 -1.746 -15.401 1.00 55.78 101 ILE A O 1
ATOM 829 N N . GLY A 1 102 ? 12.915 -0.404 -14.634 1.00 48.47 102 GLY A N 1
ATOM 830 C CA . GLY A 1 102 ? 13.885 -0.750 -15.662 1.00 48.47 102 GLY A CA 1
ATOM 831 C C . GLY A 1 102 ? 14.270 -2.216 -15.488 1.00 48.47 102 GLY A C 1
ATOM 832 O O . GLY A 1 102 ? 14.422 -2.675 -14.360 1.00 48.47 102 GLY A O 1
ATOM 833 N N . ASN A 1 103 ? 14.360 -2.936 -16.607 1.00 45.09 103 ASN A N 1
ATOM 834 C CA . ASN A 1 103 ? 14.673 -4.362 -16.678 1.00 45.09 103 ASN A CA 1
ATOM 835 C C . ASN A 1 103 ? 15.741 -4.755 -15.631 1.00 45.09 103 ASN A C 1
ATOM 837 O O . ASN A 1 103 ? 16.884 -4.309 -15.788 1.00 45.09 103 ASN A O 1
ATOM 841 N N . PRO A 1 104 ? 15.409 -5.531 -14.579 1.00 45.53 104 PRO A N 1
ATOM 842 C CA . PRO A 1 104 ? 16.430 -6.082 -13.704 1.00 45.53 104 PRO A CA 1
ATOM 843 C C . PRO A 1 104 ? 17.196 -7.102 -14.549 1.00 45.53 104 PRO A C 1
ATOM 845 O O . PRO A 1 104 ? 16.660 -8.152 -14.897 1.00 45.53 104 PRO A O 1
ATOM 848 N N . LYS A 1 105 ? 18.394 -6.721 -15.001 1.00 42.81 105 LYS A N 1
ATOM 849 C CA . LYS A 1 105 ? 19.339 -7.657 -15.615 1.00 42.81 105 LYS A CA 1
ATOM 850 C C . LYS A 1 105 ? 19.819 -8.662 -14.581 1.00 42.81 105 LYS A C 1
ATOM 852 O O . LYS A 1 105 ? 20.031 -8.233 -13.426 1.00 42.81 105 LYS A O 1
#

Secondary structure (DSSP, 8-state):
---PEEEEEEE-TT--EEEEEEEE--S---TT-------PPP-S-----S----TT-EETTEEHHHHHHHH-SS-------PEE-S-SS--EEEEEEE-------

Sequence (105 aa):
MTIPQLIISYFDQNKNLVWVDYNFVKDAVRPQRKQNFEFNLLTDAEINVLNNDMSNCYVNGLPNQDVAKKVVPTRNATFSAFQKTDNALYPYIKLETNAYIGNPK

Organism: Nonlabens ulvanivorans (NCBI:txid906888)

Foldseek 3Di:
DFFKKKKKFFAFPVRDTQDIDIDTPPPDDPPPDDDDDDDDDDADDDGDDPDDDQQPPDDPNHRPVVVCCVPPVDDDPPPPDWDADPHPGGRTMDIDIDRPDDDPD